Protein AF-A0A0Q8X4Z9-F1 (afdb_monomer)

pLDDT: mean 80.51, std 18.12, range [40.53, 97.25]

Foldseek 3Di:
DDPPPPPVPDPFPWDWDALDDFWIWIAGNVGWIWIGGPVGIDTDHPVVSVVSVVVVVVVVPPPD

Secondary structure (DSSP, 8-state):
-------TTSSS--EEEEEETTEEEEE-TTS-EEEEETTEEEEE-HHHHHHHHHHHHHHHHS--

Structure (mmCIF, N/CA/C/O backbone):
data_AF-A0A0Q8X4Z9-F1
#
_entry.id   AF-A0A0Q8X4Z9-F1
#
loop_
_atom_site.group_PDB
_atom_site.id
_atom_site.type_symbol
_atom_site.label_atom_id
_atom_site.label_alt_id
_atom_site.label_comp_id
_atom_site.label_asym_id
_atom_site.label_entity_id
_atom_site.label_seq_id
_atom_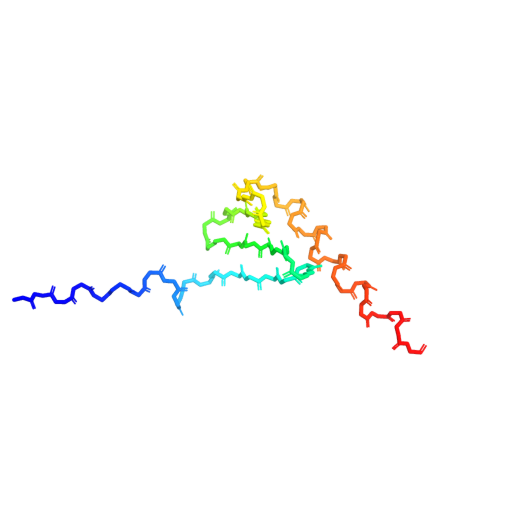site.pdbx_PDB_ins_code
_atom_site.Cartn_x
_atom_site.Cartn_y
_atom_site.Cartn_z
_atom_site.occupancy
_atom_site.B_iso_or_equiv
_atom_site.auth_seq_id
_atom_site.auth_comp_id
_atom_site.auth_asym_id
_atom_site.auth_atom_id
_atom_site.pdbx_PDB_model_num
ATOM 1 N N . MET A 1 1 ? 12.543 -16.226 30.226 1.00 48.50 1 MET A N 1
ATOM 2 C CA . MET A 1 1 ? 12.753 -15.682 28.866 1.00 48.50 1 MET A CA 1
ATOM 3 C C . MET A 1 1 ? 11.428 -15.699 28.124 1.00 48.50 1 MET A C 1
ATOM 5 O O . MET A 1 1 ? 11.061 -16.702 27.526 1.00 48.50 1 MET A O 1
ATOM 9 N N . THR A 1 2 ? 10.657 -14.626 28.225 1.00 49.44 2 THR A N 1
ATOM 10 C CA . THR A 1 2 ? 9.393 -14.491 27.499 1.00 49.44 2 THR A CA 1
ATOM 11 C C . THR A 1 2 ? 9.712 -14.072 26.071 1.00 49.44 2 THR A C 1
ATOM 13 O O . THR A 1 2 ? 10.140 -12.951 25.810 1.00 49.44 2 THR A O 1
ATOM 16 N N . ARG A 1 3 ? 9.555 -15.008 25.1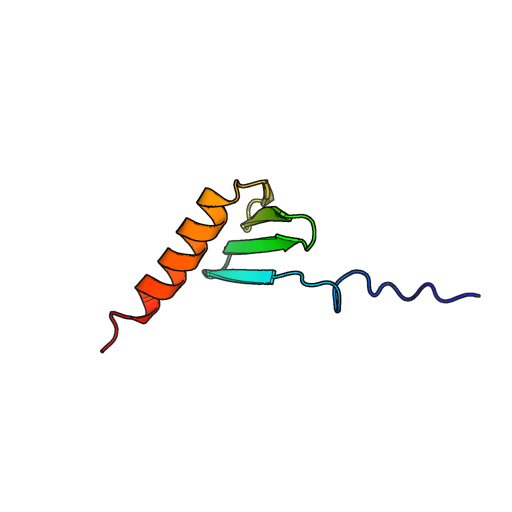33 1.00 60.25 3 ARG A N 1
ATOM 17 C CA . ARG A 1 3 ? 9.653 -14.755 23.696 1.00 60.25 3 ARG A CA 1
ATOM 18 C C . ARG A 1 3 ? 8.504 -13.826 23.307 1.00 60.25 3 ARG A C 1
ATOM 20 O O . ARG A 1 3 ? 7.397 -14.291 23.042 1.00 60.25 3 ARG A O 1
ATOM 27 N N . HIS A 1 4 ? 8.753 -12.517 23.300 1.00 58.00 4 HIS A N 1
ATOM 28 C CA . HIS A 1 4 ? 7.869 -11.557 22.650 1.00 58.00 4 HIS A CA 1
ATOM 29 C C . HIS A 1 4 ? 7.781 -11.965 21.184 1.00 58.00 4 HIS A C 1
ATOM 31 O O . HIS A 1 4 ? 8.713 -11.791 20.402 1.00 58.00 4 HIS A O 1
ATOM 37 N N . SER A 1 5 ? 6.686 -12.626 20.834 1.00 59.38 5 SER A N 1
ATOM 38 C CA . SER A 1 5 ? 6.428 -13.046 19.469 1.00 59.38 5 SER A CA 1
ATOM 39 C C . SER A 1 5 ? 6.285 -11.776 18.635 1.00 59.38 5 SER A C 1
ATOM 41 O O . SER A 1 5 ? 5.239 -11.137 18.670 1.00 59.38 5 SER A O 1
ATOM 43 N N . HIS A 1 6 ? 7.349 -11.393 17.921 1.00 49.16 6 HIS A N 1
ATOM 44 C CA . HIS A 1 6 ? 7.397 -10.331 16.909 1.00 49.16 6 HIS A CA 1
ATOM 45 C C . HIS A 1 6 ? 6.438 -10.661 15.740 1.00 49.16 6 HIS A C 1
ATOM 47 O O . HIS A 1 6 ? 6.851 -10.904 14.611 1.00 49.16 6 HIS A O 1
ATOM 53 N N . ARG A 1 7 ? 5.128 -10.726 15.997 1.00 50.38 7 ARG A N 1
ATOM 54 C CA . ARG A 1 7 ? 4.077 -10.985 14.998 1.00 50.38 7 ARG A CA 1
ATOM 55 C C . ARG A 1 7 ? 3.296 -9.718 14.646 1.00 50.38 7 ARG A C 1
ATOM 57 O O . ARG A 1 7 ? 2.148 -9.786 14.220 1.00 50.38 7 ARG A O 1
ATOM 64 N N . ALA A 1 8 ? 3.933 -8.552 14.743 1.00 53.03 8 ALA A N 1
ATOM 65 C CA . ALA A 1 8 ? 3.338 -7.254 14.417 1.00 53.03 8 ALA A CA 1
ATOM 66 C C . ALA A 1 8 ? 3.214 -6.985 12.900 1.00 53.03 8 ALA A C 1
ATOM 68 O O . ALA A 1 8 ? 3.497 -5.885 12.433 1.00 53.03 8 ALA A O 1
ATOM 69 N N . LYS A 1 9 ? 2.812 -7.983 12.101 1.00 55.25 9 LYS A N 1
ATOM 70 C CA . LYS A 1 9 ? 2.542 -7.758 10.671 1.00 55.25 9 LYS A CA 1
ATOM 71 C C . LYS A 1 9 ? 1.477 -8.663 10.048 1.00 55.25 9 LYS A C 1
ATOM 73 O O . LYS A 1 9 ? 1.006 -8.355 8.963 1.00 55.25 9 LYS A O 1
ATOM 78 N N . THR A 1 10 ? 1.075 -9.760 10.698 1.00 57.28 10 THR A N 1
ATOM 79 C CA . THR A 1 10 ? 0.385 -10.857 9.985 1.00 57.28 10 THR A CA 1
ATOM 80 C C . THR A 1 10 ? -1.114 -11.028 10.251 1.00 57.28 10 THR A C 1
ATOM 82 O O . THR A 1 10 ? -1.700 -11.906 9.633 1.00 57.28 10 THR A O 1
ATOM 85 N N . HIS A 1 11 ? -1.763 -10.211 11.095 1.00 55.53 11 HIS A N 1
ATOM 86 C CA . HIS A 1 11 ? -3.201 -10.397 11.400 1.00 55.53 11 HIS A CA 1
ATOM 87 C C . HIS A 1 11 ? -4.065 -9.128 11.441 1.00 55.53 11 HIS A C 1
ATOM 89 O O . HIS A 1 11 ? -5.256 -9.227 11.703 1.00 55.53 11 HIS A O 1
ATOM 95 N N . LEU A 1 12 ? -3.513 -7.936 11.195 1.00 70.19 12 LEU A N 1
ATOM 96 C CA . LEU A 1 12 ? -4.219 -6.698 11.555 1.00 70.19 12 LEU A CA 1
ATOM 97 C C . LEU A 1 12 ? -4.962 -5.989 10.412 1.00 70.19 12 LEU A C 1
ATOM 99 O O . LEU A 1 12 ? -5.538 -4.947 10.669 1.00 70.19 12 LEU A O 1
ATOM 103 N N . GLY A 1 13 ? -5.014 -6.520 9.186 1.00 80.88 13 GLY A N 1
ATOM 104 C CA . GLY A 1 13 ? -5.634 -5.803 8.053 1.00 80.88 13 GLY A CA 1
ATOM 105 C C . GLY A 1 13 ? -4.673 -4.838 7.353 1.00 80.88 13 GLY A C 1
ATOM 106 O O . GLY A 1 13 ? -5.068 -3.788 6.854 1.00 80.88 13 GLY A O 1
ATOM 107 N N . TYR A 1 14 ? -3.384 -5.180 7.354 1.00 87.38 14 TYR A N 1
ATOM 108 C CA . TYR A 1 14 ? -2.414 -4.546 6.470 1.00 87.38 14 TYR A CA 1
ATOM 109 C C . TYR A 1 14 ? -2.674 -5.008 5.035 1.00 87.38 14 TYR A C 1
ATOM 111 O O . TYR A 1 14 ? -2.705 -6.211 4.779 1.00 87.38 14 TYR A O 1
ATOM 119 N N . GLU A 1 15 ? -2.808 -4.068 4.105 1.00 90.12 15 GLU A N 1
ATOM 120 C CA . GLU A 1 15 ? -2.932 -4.367 2.676 1.00 90.12 15 GLU A CA 1
ATOM 121 C C . GLU A 1 15 ? -1.644 -3.972 1.960 1.00 90.12 15 GLU A C 1
ATOM 123 O O . GLU A 1 15 ? -1.072 -2.913 2.230 1.00 90.12 15 GLU A O 1
ATOM 128 N N . VAL A 1 16 ? -1.187 -4.818 1.037 1.00 91.19 16 VAL A N 1
ATOM 129 C CA . VAL A 1 16 ? -0.012 -4.559 0.201 1.00 91.19 16 VAL A CA 1
ATOM 130 C C . VAL A 1 16 ? -0.351 -4.902 -1.242 1.00 91.19 16 VAL A C 1
ATOM 132 O O . VAL A 1 16 ? -0.818 -6.004 -1.524 1.00 91.19 16 VAL A O 1
ATOM 135 N N . HIS A 1 17 ? -0.079 -3.975 -2.160 1.00 92.25 17 HIS A N 1
ATOM 136 C CA . HIS A 1 17 ? -0.213 -4.201 -3.598 1.00 92.25 17 HIS A CA 1
ATOM 137 C C . HIS A 1 17 ? 1.070 -3.808 -4.320 1.00 92.25 17 HIS A C 1
ATOM 139 O O . HIS A 1 17 ? 1.615 -2.730 -4.091 1.00 92.25 17 HIS A O 1
ATOM 145 N N . GLN A 1 18 ? 1.547 -4.681 -5.201 1.00 92.56 18 GLN A N 1
ATOM 146 C CA . GLN A 1 18 ? 2.721 -4.426 -6.028 1.00 92.56 18 GLN A CA 1
ATOM 147 C C . GLN A 1 18 ? 2.308 -3.686 -7.302 1.00 92.56 18 GLN A C 1
ATOM 149 O O . GLN A 1 18 ? 1.503 -4.214 -8.055 1.00 92.56 18 GLN A O 1
ATOM 154 N N . LEU A 1 19 ? 2.867 -2.493 -7.534 1.00 90.44 19 LEU A N 1
ATOM 155 C CA . LEU A 1 19 ? 2.651 -1.634 -8.711 1.00 90.44 19 LEU A CA 1
ATOM 156 C C . LEU A 1 19 ? 3.604 -1.945 -9.885 1.00 90.44 19 LEU A C 1
ATOM 158 O O . LEU A 1 19 ? 3.414 -1.459 -11.000 1.00 90.44 19 LEU A O 1
ATOM 162 N N . GLY A 1 20 ? 4.687 -2.672 -9.618 1.00 87.06 20 GLY A N 1
ATOM 163 C CA . GLY A 1 20 ? 5.744 -3.014 -10.567 1.00 87.06 20 GLY A CA 1
ATOM 164 C C . GLY A 1 20 ? 6.926 -3.683 -9.856 1.00 87.06 20 GLY A C 1
ATOM 165 O O . GLY A 1 20 ? 6.820 -3.954 -8.658 1.00 87.06 20 GLY A O 1
ATOM 166 N N . PRO A 1 21 ? 8.049 -3.927 -10.554 1.00 88.38 21 PRO A N 1
ATOM 167 C CA . PRO A 1 21 ? 9.192 -4.665 -10.007 1.00 88.38 21 PRO A CA 1
ATOM 168 C C . PRO A 1 21 ? 9.693 -4.113 -8.669 1.00 88.38 21 PRO A C 1
ATOM 170 O O . PRO A 1 21 ? 9.845 -4.884 -7.730 1.00 88.38 21 PRO A O 1
ATOM 173 N N . ASP A 1 22 ? 9.793 -2.784 -8.558 1.00 92.19 22 ASP A N 1
ATOM 174 C CA . ASP A 1 22 ? 10.353 -2.100 -7.384 1.00 92.19 22 ASP A CA 1
ATOM 175 C C . ASP A 1 22 ? 9.391 -1.092 -6.753 1.00 92.19 22 ASP A C 1
ATOM 177 O O . ASP A 1 22 ? 9.820 -0.087 -6.186 1.00 92.19 22 ASP A O 1
ATOM 181 N N . ARG A 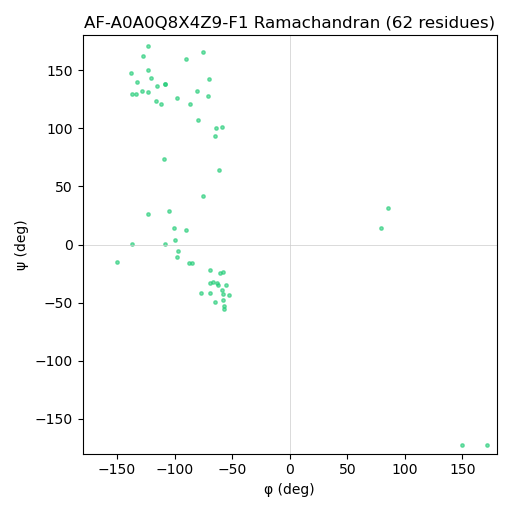1 23 ? 8.076 -1.286 -6.907 1.00 93.31 23 ARG A N 1
ATOM 182 C CA . ARG A 1 23 ? 7.078 -0.343 -6.381 1.00 93.31 23 ARG A CA 1
ATOM 183 C C . ARG A 1 23 ? 5.917 -1.062 -5.723 1.00 93.31 23 ARG A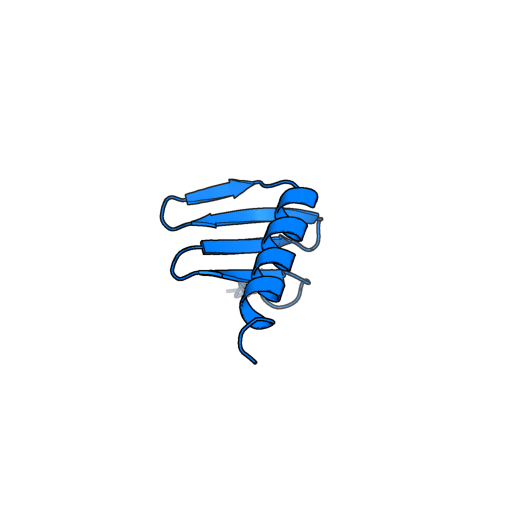 C 1
ATOM 185 O O . ARG A 1 23 ? 5.277 -1.904 -6.348 1.00 93.31 23 ARG A O 1
ATOM 192 N N . TRP A 1 24 ? 5.580 -0.652 -4.504 1.00 95.12 24 TRP A N 1
ATOM 193 C CA . TRP A 1 24 ? 4.458 -1.180 -3.731 1.00 95.12 24 TRP A CA 1
ATOM 194 C C . TRP A 1 24 ? 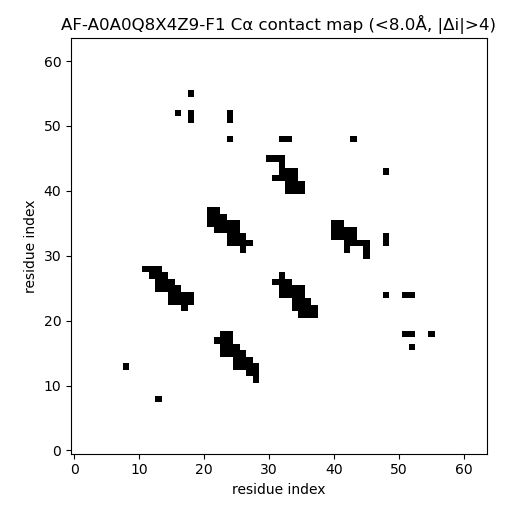3.690 -0.068 -3.036 1.00 95.12 24 TRP A C 1
ATOM 196 O O . TRP A 1 24 ? 4.277 0.903 -2.564 1.00 95.12 24 TRP A O 1
AT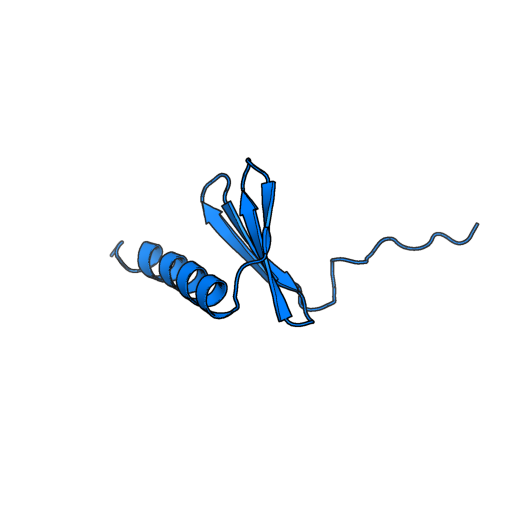OM 206 N N . ILE A 1 25 ? 2.385 -0.257 -2.891 1.00 95.50 25 ILE A N 1
ATOM 207 C CA . ILE A 1 25 ? 1.555 0.542 -1.991 1.00 95.50 25 ILE A CA 1
ATOM 208 C C . ILE A 1 25 ? 1.148 -0.292 -0.791 1.00 95.50 25 ILE A C 1
ATOM 210 O O . ILE A 1 25 ? 0.823 -1.473 -0.915 1.00 95.50 25 ILE A O 1
ATOM 214 N N . TRP A 1 26 ? 1.198 0.331 0.378 1.00 94.69 26 TRP A N 1
ATOM 215 C CA . TRP A 1 26 ? 0.800 -0.271 1.640 1.00 94.69 26 TRP A CA 1
ATOM 216 C C . TRP A 1 26 ? -0.317 0.549 2.259 1.00 94.69 26 TRP A C 1
ATOM 218 O O . TRP A 1 26 ? -0.278 1.781 2.224 1.00 94.69 26 TRP A O 1
ATOM 228 N N . ARG A 1 27 ? -1.259 -0.142 2.892 1.00 94.12 27 ARG A N 1
ATOM 229 C CA . ARG A 1 27 ? -2.252 0.447 3.782 1.00 94.12 27 ARG A CA 1
ATOM 230 C C . ARG A 1 27 ? -2.146 -0.219 5.139 1.00 94.12 27 ARG A C 1
ATOM 232 O O . ARG A 1 27 ? -2.089 -1.444 5.239 1.00 94.12 27 ARG A O 1
ATOM 239 N N . THR A 1 28 ? -2.100 0.593 6.185 1.00 90.31 28 THR A N 1
ATOM 240 C CA . THR A 1 28 ? -2.206 0.101 7.554 1.00 90.31 28 THR A CA 1
ATOM 241 C C . THR A 1 28 ? -3.670 0.088 7.996 1.00 90.31 28 THR A C 1
ATOM 243 O O . THR A 1 28 ? -4.489 0.847 7.469 1.00 90.31 28 THR A O 1
ATOM 246 N N . PRO A 1 29 ? -4.006 -0.697 9.027 1.00 89.44 29 PRO A N 1
ATOM 247 C CA . PRO A 1 29 ? -5.373 -0.777 9.553 1.00 89.44 29 PRO A CA 1
ATOM 248 C C . PRO A 1 29 ? -5.896 0.570 10.072 1.00 89.44 29 PRO A C 1
ATOM 250 O O . PRO A 1 29 ? -7.096 0.817 10.095 1.00 89.44 29 PRO A O 1
ATOM 253 N N . HIS A 1 30 ? -4.981 1.464 10.454 1.00 87.69 30 HIS A N 1
ATOM 254 C CA . HIS A 1 30 ? -5.273 2.802 10.966 1.00 87.69 30 HIS A CA 1
ATOM 255 C C . HIS A 1 30 ? -5.353 3.873 9.862 1.00 87.69 30 HIS A C 1
ATOM 257 O O . HIS A 1 30 ? -5.316 5.062 10.160 1.00 87.69 30 HIS A O 1
ATOM 263 N N . GLY A 1 31 ? -5.420 3.475 8.586 1.00 88.38 31 GLY A N 1
ATOM 264 C CA . GLY A 1 31 ? -5.595 4.403 7.465 1.00 88.38 31 GLY A CA 1
ATOM 265 C C . GLY A 1 31 ? -4.325 5.132 7.022 1.00 88.38 31 GLY A C 1
ATOM 266 O O . GLY A 1 31 ? -4.413 6.097 6.265 1.00 88.38 31 GLY A O 1
ATOM 267 N N . LEU A 1 32 ? -3.136 4.689 7.451 1.00 93.56 32 LEU A N 1
ATOM 268 C CA . LEU A 1 32 ? -1.885 5.217 6.903 1.00 93.56 32 LEU A CA 1
ATOM 269 C C . LEU A 1 32 ? -1.588 4.546 5.567 1.00 93.56 32 LEU A C 1
ATOM 271 O O . LEU A 1 32 ? -1.583 3.318 5.475 1.00 93.56 32 LEU A O 1
ATOM 275 N N . HIS A 1 33 ? -1.259 5.355 4.566 1.00 96.31 33 HIS A N 1
ATOM 276 C CA . HIS A 1 33 ? -0.913 4.884 3.232 1.00 96.31 33 HIS A CA 1
ATOM 277 C C . HIS A 1 33 ? 0.546 5.217 2.923 1.00 96.31 33 HIS A C 1
ATOM 279 O O . HIS A 1 33 ? 1.036 6.309 3.236 1.00 96.31 33 HIS A O 1
ATOM 285 N N . ARG A 1 34 ? 1.268 4.264 2.332 1.00 96.50 34 ARG A N 1
ATOM 286 C CA . ARG A 1 34 ? 2.685 4.419 1.981 1.00 96.50 34 ARG A CA 1
ATOM 287 C C . ARG A 1 34 ? 2.934 3.961 0.552 1.00 96.50 34 ARG A C 1
ATOM 289 O O . ARG A 1 34 ? 2.420 2.920 0.153 1.00 96.50 34 ARG A O 1
ATOM 296 N N . LEU A 1 35 ? 3.769 4.703 -0.168 1.00 96.06 35 LEU A N 1
ATOM 297 C CA . LEU A 1 35 ? 4.437 4.227 -1.374 1.00 96.06 35 LEU A CA 1
ATOM 298 C C . LEU A 1 35 ? 5.847 3.786 -0.987 1.00 96.06 35 LEU A C 1
ATOM 300 O O . LEU A 1 35 ? 6.597 4.557 -0.385 1.00 96.06 35 LEU A O 1
ATOM 304 N N . VAL A 1 36 ? 6.186 2.556 -1.343 1.00 95.44 36 VAL A N 1
ATOM 305 C CA . VAL A 1 36 ? 7.498 1.951 -1.139 1.00 95.44 36 VAL A CA 1
ATOM 306 C C . VAL A 1 36 ? 8.125 1.760 -2.509 1.00 95.44 36 VAL A C 1
ATOM 308 O O . VAL A 1 36 ? 7.547 1.080 -3.359 1.00 95.44 36 VAL A O 1
ATOM 311 N N . THR A 1 37 ? 9.281 2.373 -2.724 1.00 94.00 37 THR A N 1
ATOM 312 C CA . THR A 1 37 ? 10.109 2.190 -3.916 1.00 94.00 37 THR A CA 1
ATOM 313 C C . THR A 1 37 ? 11.511 1.734 -3.518 1.00 94.00 37 THR A C 1
ATOM 315 O O . THR A 1 37 ? 11.863 1.780 -2.337 1.00 94.00 37 THR A O 1
ATOM 318 N N . GLY A 1 38 ? 12.334 1.333 -4.491 1.00 92.00 38 GLY A N 1
ATOM 319 C CA . GLY A 1 38 ? 13.763 1.079 -4.255 1.00 92.00 38 GLY A CA 1
ATOM 320 C C . GLY A 1 38 ? 14.528 2.292 -3.697 1.00 92.00 38 GLY A C 1
ATOM 321 O O . GLY A 1 38 ? 15.529 2.122 -3.013 1.00 92.00 38 GLY A O 1
ATOM 322 N N . GLU A 1 39 ? 14.027 3.510 -3.925 1.00 93.50 39 GLU A N 1
ATOM 323 C CA . GLU A 1 39 ? 14.623 4.757 -3.423 1.00 93.50 39 GLU A CA 1
ATOM 324 C C . GLU A 1 39 ? 14.176 5.108 -1.996 1.00 93.50 39 GLU A C 1
ATOM 326 O O . GLU A 1 39 ? 14.797 5.940 -1.337 1.00 93.50 39 GLU A O 1
ATOM 331 N N . GLY A 1 40 ? 13.100 4.494 -1.495 1.00 92.88 40 GLY A N 1
ATOM 332 C CA . GLY A 1 40 ? 12.644 4.709 -0.127 1.00 92.88 40 GLY A CA 1
ATOM 33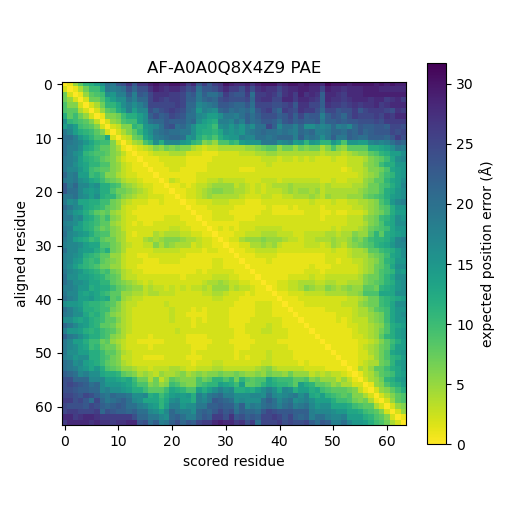3 C C . GLY A 1 40 ? 11.139 4.579 0.074 1.00 92.88 40 GLY A C 1
ATOM 334 O O . GLY A 1 40 ? 10.375 4.172 -0.798 1.00 92.88 40 GLY A O 1
ATOM 335 N N . THR A 1 41 ? 10.700 4.926 1.284 1.00 96.12 41 THR A N 1
ATOM 336 C CA . THR A 1 41 ? 9.290 4.863 1.687 1.00 96.12 41 THR A CA 1
ATOM 337 C C . THR A 1 41 ? 8.761 6.255 1.994 1.00 96.12 41 THR A C 1
ATOM 339 O O . THR A 1 41 ? 9.273 6.928 2.886 1.00 96.12 41 THR A O 1
ATOM 342 N N . ARG A 1 42 ? 7.681 6.665 1.3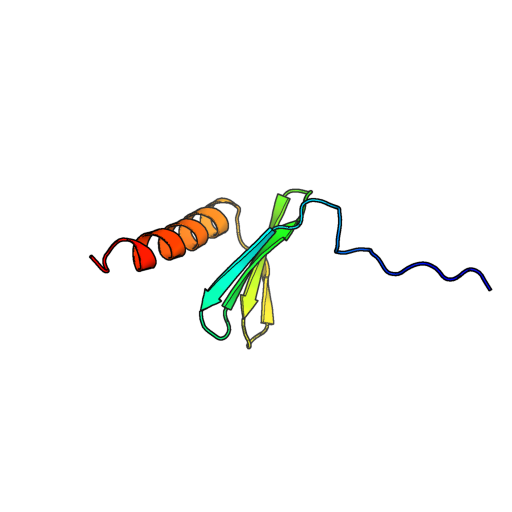21 1.00 96.00 42 ARG A N 1
ATOM 343 C CA . ARG A 1 42 ? 6.994 7.941 1.579 1.00 96.00 42 ARG A CA 1
ATOM 344 C C . ARG A 1 42 ? 5.525 7.740 1.924 1.00 96.00 42 ARG A C 1
ATOM 346 O O . ARG A 1 42 ? 4.904 6.770 1.494 1.00 96.00 42 ARG A O 1
ATOM 353 N N . SER A 1 43 ? 4.965 8.643 2.726 1.00 97.06 43 SER A N 1
ATOM 354 C CA . SER A 1 43 ? 3.513 8.717 2.923 1.00 97.06 43 SER A CA 1
ATOM 355 C C . SER A 1 43 ? 2.829 9.224 1.663 1.00 97.06 43 SER A C 1
ATOM 357 O O . SER A 1 43 ? 3.350 10.107 0.984 1.00 97.06 43 SER A O 1
ATOM 359 N N . ILE A 1 44 ? 1.663 8.663 1.376 1.00 96.62 44 ILE A N 1
ATOM 360 C CA . ILE A 1 44 ? 0.783 9.102 0.294 1.00 96.62 44 ILE A CA 1
ATOM 361 C C . ILE A 1 44 ? -0.615 9.333 0.857 1.00 96.62 44 ILE A C 1
ATOM 363 O O . ILE A 1 44 ? -0.935 8.860 1.952 1.00 96.62 44 ILE A O 1
ATOM 367 N N . THR A 1 45 ? -1.443 10.073 0.130 1.00 97.25 45 THR A N 1
ATOM 368 C CA . THR A 1 45 ? -2.834 10.273 0.538 1.00 97.25 45 THR A CA 1
ATOM 369 C C . THR A 1 45 ? -3.669 9.020 0.258 1.00 97.25 45 THR A C 1
ATOM 371 O O . THR A 1 45 ? -3.265 8.124 -0.487 1.00 97.25 45 THR A O 1
ATOM 374 N N . GLN A 1 46 ? -4.866 8.954 0.844 1.00 95.06 46 GLN A N 1
ATOM 375 C CA . GLN A 1 46 ? -5.833 7.903 0.518 1.00 95.06 46 GLN A CA 1
ATOM 376 C C . GLN A 1 46 ? -6.265 7.959 -0.958 1.00 95.06 46 GLN A C 1
ATOM 378 O O . GLN A 1 46 ? -6.475 6.913 -1.570 1.00 95.06 46 GLN A O 1
ATOM 383 N N . VAL A 1 47 ? -6.366 9.164 -1.534 1.00 95.94 47 VAL A N 1
ATOM 384 C CA . VAL A 1 47 ? -6.705 9.356 -2.952 1.00 95.94 47 VAL A CA 1
ATOM 385 C C . VAL A 1 47 ? -5.603 8.774 -3.832 1.00 95.94 47 VAL A C 1
ATOM 387 O O . VAL A 1 47 ? -5.896 7.935 -4.678 1.00 95.94 47 VAL A O 1
ATOM 390 N N . ASP A 1 48 ? -4.337 9.113 -3.566 1.00 95.62 48 ASP A N 1
ATOM 391 C CA . ASP A 1 48 ? -3.194 8.558 -4.307 1.00 95.62 48 ASP A CA 1
ATOM 392 C C . ASP A 1 48 ? -3.152 7.028 -4.222 1.00 95.62 48 ASP A C 1
ATOM 394 O O . ASP A 1 48 ? -2.912 6.351 -5.221 1.00 95.62 48 ASP A O 1
ATOM 398 N N . TYR A 1 49 ? -3.412 6.469 -3.033 1.00 95.06 49 TYR A N 1
ATOM 399 C CA . TYR A 1 49 ? -3.483 5.022 -2.839 1.00 95.06 49 TYR A CA 1
ATOM 400 C C . TYR A 1 49 ? -4.543 4.386 -3.743 1.00 95.06 49 TYR A C 1
ATOM 402 O O . TYR A 1 49 ? -4.260 3.388 -4.406 1.00 95.0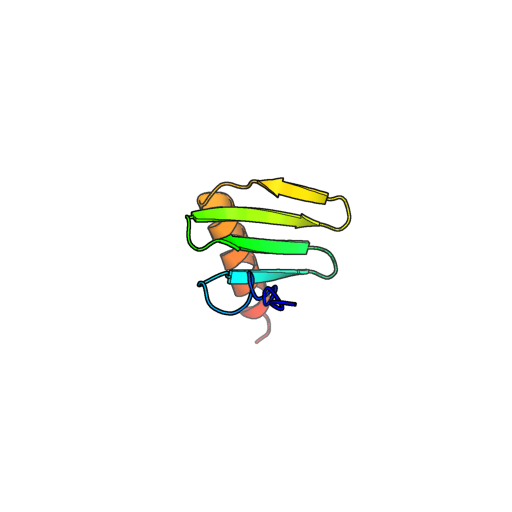6 49 TYR A O 1
ATOM 410 N N . HIS A 1 50 ? -5.749 4.958 -3.790 1.00 93.69 50 HIS A N 1
ATOM 411 C CA . HIS A 1 50 ? -6.837 4.411 -4.594 1.00 93.69 50 HIS A CA 1
ATOM 412 C C . HIS A 1 50 ? -6.572 4.552 -6.098 1.00 93.69 50 HIS A C 1
ATOM 414 O O . HIS A 1 50 ? -6.764 3.585 -6.833 1.00 93.69 50 HIS A O 1
ATOM 420 N N . THR A 1 51 ? -6.046 5.697 -6.544 1.00 94.69 51 THR A N 1
ATOM 421 C CA . THR A 1 51 ? -5.646 5.918 -7.941 1.00 94.69 51 THR A CA 1
ATOM 422 C C . THR A 1 51 ? -4.624 4.873 -8.389 1.00 94.69 51 THR A C 1
ATOM 424 O O . THR A 1 51 ? -4.868 4.142 -9.347 1.00 94.69 51 THR A O 1
ATOM 427 N N . LEU A 1 52 ? -3.530 4.703 -7.636 1.00 93.25 52 LEU A N 1
ATOM 428 C CA . LEU A 1 52 ? -2.490 3.712 -7.942 1.00 93.25 52 LEU A CA 1
ATOM 429 C C . LEU A 1 52 ? -3.025 2.271 -7.885 1.00 93.25 52 LEU A C 1
ATOM 431 O O . LEU A 1 52 ? -2.592 1.399 -8.643 1.00 93.25 52 LEU A O 1
ATOM 435 N N . ARG A 1 53 ? -3.991 2.001 -6.999 1.00 91.19 53 ARG A N 1
ATOM 436 C CA . ARG A 1 53 ? -4.645 0.692 -6.884 1.00 91.19 53 ARG A CA 1
ATOM 437 C C . ARG A 1 53 ? -5.540 0.366 -8.082 1.00 91.19 53 ARG A C 1
ATOM 439 O O . ARG A 1 53 ? -5.647 -0.814 -8.431 1.00 91.19 53 ARG A O 1
ATOM 446 N N . ILE A 1 54 ? -6.177 1.371 -8.682 1.00 89.00 54 ILE A N 1
ATOM 447 C CA . ILE A 1 54 ? -6.993 1.224 -9.893 1.00 89.00 54 ILE A CA 1
ATOM 448 C C . ILE A 1 54 ? -6.108 1.110 -11.131 1.00 89.00 54 ILE A C 1
ATOM 450 O O . ILE A 1 54 ? -6.372 0.247 -11.962 1.00 89.00 54 ILE A O 1
ATOM 454 N N . GLU A 1 55 ? -5.042 1.906 -11.246 1.00 83.94 55 GLU A N 1
ATOM 455 C CA . GLU A 1 55 ? -4.088 1.815 -12.365 1.00 83.94 55 GLU A CA 1
ATOM 456 C C . GLU A 1 55 ? -3.508 0.404 -12.517 1.00 83.94 55 GLU A C 1
ATOM 458 O O . GLU A 1 55 ? -3.307 -0.078 -13.633 1.00 83.94 55 GLU A O 1
ATOM 463 N N . LEU A 1 56 ? -3.309 -0.293 -11.393 1.00 74.56 56 LEU A N 1
ATOM 464 C CA . LEU A 1 56 ? -3.033 -1.723 -11.403 1.00 74.56 56 LEU A CA 1
ATOM 465 C C . LEU A 1 56 ? -4.126 -2.523 -12.108 1.00 74.56 56 LEU A C 1
ATOM 467 O O . LEU A 1 56 ? -3.822 -3.260 -13.036 1.00 74.56 56 LEU A O 1
ATOM 471 N N . GLY A 1 57 ? -5.381 -2.382 -11.679 1.00 65.88 57 GLY A N 1
ATOM 472 C CA . GLY A 1 57 ? -6.518 -3.089 -12.273 1.00 65.88 57 GLY A CA 1
ATOM 473 C C . GLY A 1 57 ? -6.699 -2.780 -13.761 1.00 65.88 57 GLY A C 1
ATOM 474 O O . GLY A 1 57 ? -6.941 -3.694 -14.538 1.00 65.88 57 GLY A O 1
ATOM 475 N N . GLY A 1 58 ? -6.491 -1.528 -14.177 1.00 61.81 58 GLY A N 1
ATOM 476 C CA . GLY A 1 58 ? -6.594 -1.101 -15.576 1.00 61.81 58 GLY A CA 1
ATOM 477 C C . GLY A 1 58 ? -5.525 -1.703 -16.492 1.00 61.81 58 GLY A C 1
ATOM 478 O O . GLY A 1 58 ? -5.817 -2.014 -17.644 1.00 61.81 58 GLY A O 1
ATOM 479 N N . LYS A 1 59 ? -4.308 -1.954 -15.983 1.00 57.59 59 LYS A N 1
ATOM 480 C CA . LYS A 1 59 ? -3.249 -2.640 -16.747 1.00 57.59 59 LYS A CA 1
ATOM 481 C C . LYS A 1 59 ? -3.526 -4.123 -17.014 1.00 57.59 59 LYS A C 1
ATOM 483 O O . LYS A 1 59 ? -2.951 -4.659 -17.953 1.00 57.59 59 LYS A O 1
ATOM 488 N N . TYR A 1 60 ? -4.388 -4.776 -16.230 1.00 53.88 60 TYR A N 1
ATOM 489 C CA . TYR A 1 60 ? -4.726 -6.197 -16.410 1.00 53.88 60 TYR A CA 1
ATOM 490 C C . TYR A 1 60 ? -6.028 -6.440 -17.197 1.00 53.88 60 TYR A C 1
ATOM 492 O O . TYR A 1 60 ? -6.331 -7.591 -17.491 1.00 53.88 60 TYR A O 1
ATOM 500 N N . VAL A 1 61 ? -6.796 -5.399 -17.551 1.00 54.41 61 VAL A N 1
ATOM 501 C CA . VAL A 1 61 ? -8.094 -5.536 -18.256 1.00 54.41 61 VAL A CA 1
ATOM 502 C C . VAL A 1 61 ? -7.978 -5.332 -19.779 1.00 54.41 61 VAL A C 1
ATOM 504 O O . VAL A 1 61 ? -8.899 -5.672 -20.509 1.00 54.41 61 VAL A O 1
ATOM 507 N N . LEU A 1 62 ? -6.838 -4.847 -20.288 1.00 48.72 62 LEU A N 1
ATOM 508 C CA . LEU A 1 62 ? -6.618 -4.600 -21.727 1.00 48.72 62 LEU A CA 1
ATOM 509 C C . LEU A 1 62 ? -5.806 -5.693 -22.448 1.00 48.72 62 LEU A C 1
ATOM 511 O O . LEU A 1 62 ? -5.358 -5.481 -23.571 1.00 48.72 62 LEU A O 1
ATOM 515 N N . THR A 1 63 ? -5.636 -6.862 -21.828 1.00 47.06 63 THR A N 1
ATOM 516 C CA . THR A 1 63 ? -5.078 -8.051 -22.490 1.00 47.06 63 THR A CA 1
ATOM 517 C C . THR A 1 63 ? -6.196 -9.074 -22.688 1.00 47.06 63 THR A C 1
ATOM 519 O O . THR A 1 63 ? -6.277 -10.056 -21.953 1.00 47.06 63 THR A O 1
ATOM 522 N N . ALA A 1 64 ? -7.096 -8.810 -23.634 1.00 40.53 64 ALA A N 1
ATOM 523 C CA . ALA A 1 64 ? -8.083 -9.766 -24.133 1.00 40.53 64 ALA A CA 1
ATOM 524 C C . ALA A 1 64 ? -8.267 -9.562 -25.638 1.00 40.53 64 ALA A C 1
ATOM 526 O O . ALA A 1 64 ? -8.338 -8.382 -26.053 1.00 40.53 64 ALA A O 1
#

Nearest PDB structures (foldseek):
  5jvh-assembly1_A  TM=4.743E-01  e=2.540E-01  Deinococcus radiodurans R1 = ATCC 13939 = DSM 20539
  5v93-assembly1_C  TM=4.889E-01  e=7.952E-01  Mycobacterium tuberculosis
  8apo-assembly1_Aa  TM=4.472E-01  e=4.918E-01  Polytomella magna
  7asm-assembly1_C  TM=4.622E-01  e=7.952E-01  Staphylococcus aureus
  5qu1-assembly2_B  TM=5.005E-01  e=2.208E+00  Homo sapiens

Radius of gyration: 14.77 Å; Cα contacts (8 Å, |Δi|>4): 72; chains: 1; bounding box: 23×26×53 Å

Solvent-accessible surface area (backbone atoms only — not comparable to full-atom values): 4070 Å² total; per-residue (Å²): 136,84,78,76,76,88,62,93,74,81,81,70,64,62,46,77,47,75,76,52,98,58,32,33,42,39,35,41,68,87,72,52,31,34,41,38,42,85,91,46,75,45,81,46,52,72,65,57,52,51,53,58,56,44,56,50,56,58,69,67,68,75,80,123

Mean predicted aligned error: 9.21 Å

Sequence (64 aa):
MTRHSHRAKTHLGYEVHQLGPDRWIWRTPHGLHRLVTGEGTRSITQVDYHTLRIELGGKYVLTA